Protein AF-A0A218QUP6-F1 (afdb_monomer_lite)

Sequence (67 aa):
MYRNNIPVENDRYGRTVAEVMAHGSSQVEVSFQEEMLKSGMAMVYPAFVAKCPNAEVFKRAEEKGAE

Secondary structure (DSSP, 8-state):
----EEEEEE-TTSPEEEEEEEE-SSS-EEEHHHHHHHTTS----HHHHTT-TTHHHHHHHHHHHT-

pLDDT: mean 88.36, std 11.61, range [44.28, 97.19]

Foldseek 3Di:
DPQQWAFQDADPVRHTDTWGWDQDPPNDIDTPLLVCLLCLNDDDDVVRLVRDPCSVSNVVSNVNNVD

Radius of gyration: 12.58 Å; chains: 1; bounding box: 21×33×32 Å

Structure (mmCIF, N/CA/C/O backbone):
data_AF-A0A218QUP6-F1
#
_entry.id   AF-A0A218QU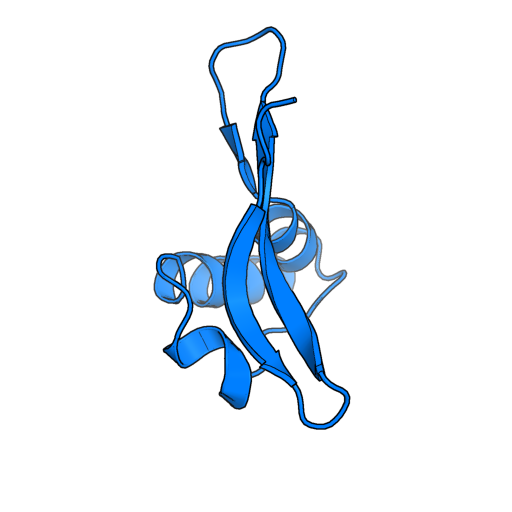P6-F1
#
loop_
_atom_site.group_PDB
_atom_site.id
_atom_site.type_symbol
_atom_site.label_atom_id
_atom_site.label_alt_id
_atom_site.label_comp_id
_atom_site.label_asym_id
_atom_site.label_entity_id
_atom_site.label_seq_id
_atom_site.pdbx_PDB_ins_code
_atom_site.Cartn_x
_atom_site.Cartn_y
_atom_site.Cartn_z
_atom_site.occupancy
_atom_site.B_iso_or_equiv
_atom_site.auth_seq_id
_atom_site.auth_comp_id
_atom_site.auth_asym_id
_atom_site.auth_atom_id
_atom_site.pdbx_PDB_model_num
ATOM 1 N N . MET A 1 1 ? -4.566 17.731 13.877 1.00 44.28 1 MET A N 1
ATOM 2 C CA . MET A 1 1 ? -3.663 16.689 13.340 1.00 44.28 1 MET A CA 1
ATOM 3 C C . MET A 1 1 ? -4.473 15.839 12.385 1.00 44.28 1 MET A C 1
ATOM 5 O O . MET A 1 1 ? -5.252 15.016 12.848 1.00 44.28 1 MET A O 1
ATOM 9 N N . TYR A 1 2 ? -4.366 16.083 11.081 1.00 50.50 2 TYR A N 1
ATOM 10 C CA . TYR A 1 2 ? -4.953 15.172 10.103 1.00 50.50 2 TYR A CA 1
ATOM 11 C C . TYR A 1 2 ? -4.109 13.899 10.107 1.00 50.50 2 TYR A C 1
ATOM 13 O O . TYR A 1 2 ? -2.884 13.951 10.006 1.00 50.50 2 TYR A O 1
ATOM 21 N N . ARG A 1 3 ? -4.755 12.769 10.381 1.00 58.09 3 ARG A N 1
ATOM 22 C CA . ARG A 1 3 ? -4.120 11.460 10.288 1.00 58.09 3 ARG A CA 1
ATOM 23 C C . ARG A 1 3 ? -4.058 11.107 8.806 1.00 58.09 3 ARG A C 1
ATOM 25 O O . ARG A 1 3 ? -5.081 10.758 8.234 1.00 58.09 3 ARG A O 1
ATOM 32 N N . ASN A 1 4 ? -2.878 11.204 8.198 1.00 74.12 4 ASN A N 1
ATOM 33 C CA . ASN A 1 4 ? -2.667 10.833 6.794 1.00 74.12 4 ASN A CA 1
ATOM 34 C C . ASN A 1 4 ? -2.456 9.315 6.622 1.00 74.12 4 ASN A C 1
ATOM 36 O O . ASN A 1 4 ? -1.594 8.873 5.860 1.00 74.12 4 ASN A O 1
ATOM 40 N N . ASN A 1 5 ? -3.179 8.506 7.397 1.00 82.31 5 ASN A N 1
ATOM 41 C CA . ASN A 1 5 ? -3.126 7.056 7.310 1.00 82.31 5 ASN A CA 1
ATOM 42 C C . ASN A 1 5 ? -4.530 6.473 7.135 1.00 82.31 5 ASN A C 1
ATOM 44 O O . ASN A 1 5 ? -5.463 6.871 7.829 1.00 82.31 5 ASN A O 1
ATOM 48 N N . ILE A 1 6 ? -4.666 5.531 6.202 1.00 90.56 6 ILE A N 1
ATOM 49 C CA . ILE A 1 6 ? -5.905 4.803 5.912 1.00 90.56 6 ILE A CA 1
ATOM 50 C C . ILE A 1 6 ? -5.754 3.408 6.529 1.00 90.56 6 ILE A C 1
ATOM 52 O O . ILE A 1 6 ? -5.020 2.584 5.977 1.00 90.56 6 ILE A O 1
ATOM 56 N N . PRO A 1 7 ? -6.366 3.131 7.697 1.00 93.38 7 PRO A N 1
ATOM 57 C CA . PRO A 1 7 ? -6.233 1.840 8.359 1.00 93.38 7 PRO A CA 1
ATOM 58 C C . PRO A 1 7 ? -6.833 0.722 7.508 1.00 93.38 7 PRO A C 1
ATOM 60 O O . PRO A 1 7 ? -7.945 0.852 7.004 1.00 93.38 7 PRO A O 1
ATOM 63 N N . VAL A 1 8 ? -6.107 -0.385 7.404 1.00 92.44 8 VAL A N 1
ATOM 64 C CA . VAL A 1 8 ? -6.514 -1.585 6.665 1.00 92.44 8 VAL A CA 1
ATOM 65 C C . VAL A 1 8 ? -6.913 -2.687 7.642 1.00 92.44 8 VAL A C 1
ATOM 67 O O . VAL A 1 8 ? -7.998 -3.254 7.541 1.00 92.44 8 VAL A O 1
ATOM 70 N N . GLU A 1 9 ? -6.058 -2.973 8.626 1.00 93.25 9 GLU A N 1
ATOM 71 C CA . GLU A 1 9 ? -6.336 -3.935 9.696 1.00 93.25 9 GLU A CA 1
ATOM 72 C C . GLU A 1 9 ? -5.403 -3.740 10.898 1.00 93.25 9 GLU A C 1
ATOM 74 O O . GLU A 1 9 ? -4.527 -2.875 10.890 1.00 93.25 9 GLU A O 1
ATOM 79 N N . ASN A 1 10 ? -5.566 -4.575 11.926 1.00 94.19 10 ASN A N 1
ATOM 80 C CA . ASN A 1 10 ? -4.547 -4.767 12.950 1.00 94.19 10 ASN A CA 1
ATOM 81 C C . ASN A 1 10 ? -3.887 -6.130 12.754 1.00 94.19 10 ASN A C 1
ATOM 83 O O . ASN A 1 10 ? -4.570 -7.125 12.516 1.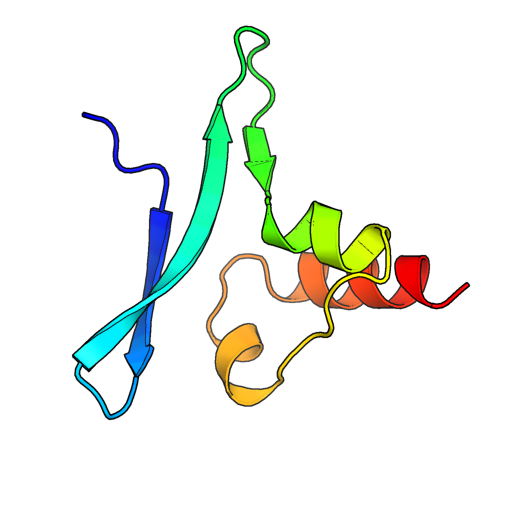00 94.19 10 ASN A O 1
ATOM 87 N N . ASP A 1 11 ? -2.568 -6.181 12.891 1.00 91.06 11 ASP A N 1
ATOM 88 C CA . ASP A 1 11 ? -1.849 -7.446 12.866 1.00 91.06 11 ASP A CA 1
ATOM 89 C C . ASP A 1 11 ? -2.033 -8.246 14.172 1.00 91.06 11 ASP A C 1
ATOM 91 O O . ASP A 1 11 ? -2.649 -7.793 15.140 1.00 91.06 11 ASP A O 1
ATOM 95 N N . ARG A 1 12 ? -1.445 -9.448 14.228 1.00 92.88 12 ARG A N 1
ATOM 96 C CA . ARG A 1 12 ? -1.518 -10.344 15.401 1.00 92.88 12 ARG A CA 1
ATOM 97 C C . ARG A 1 12 ? -0.948 -9.759 16.702 1.00 92.88 12 ARG A C 1
ATOM 99 O O . ARG A 1 12 ? -1.139 -10.353 17.758 1.00 92.88 12 ARG A O 1
ATOM 106 N N . TYR A 1 13 ? -0.215 -8.651 16.626 1.00 95.31 13 TYR A N 1
ATOM 107 C CA . TYR A 1 13 ? 0.377 -7.953 17.766 1.00 95.31 13 TYR A CA 1
ATOM 108 C C . TYR A 1 13 ? -0.409 -6.691 18.148 1.00 95.31 13 TYR A C 1
ATOM 110 O O . TYR A 1 13 ? 0.027 -5.945 19.022 1.00 95.31 13 TYR A O 1
ATOM 118 N N . GLY A 1 14 ? -1.550 -6.432 17.501 1.00 94.75 14 GLY A N 1
ATOM 119 C CA . GLY A 1 14 ? -2.364 -5.240 17.730 1.00 94.75 14 GLY A CA 1
ATOM 120 C C . GLY A 1 14 ? -1.796 -3.970 17.092 1.00 94.75 14 GLY A C 1
ATOM 121 O O . GLY A 1 14 ? -2.231 -2.875 17.444 1.00 94.75 14 GLY A O 1
ATOM 122 N N . ARG A 1 15 ? -0.831 -4.082 16.168 1.00 94.31 15 ARG A N 1
ATOM 123 C CA . ARG A 1 15 ? -0.294 -2.930 15.427 1.00 94.31 15 ARG A CA 1
ATOM 124 C C . ARG A 1 15 ? -1.184 -2.636 14.227 1.00 94.31 15 ARG A C 1
ATOM 126 O O . ARG A 1 15 ? -1.567 -3.557 13.510 1.00 94.31 15 ARG A O 1
ATOM 133 N N . THR A 1 16 ? -1.460 -1.362 13.970 1.00 94.00 16 THR A N 1
ATOM 134 C CA . THR A 1 16 ? -2.251 -0.951 12.806 1.00 94.00 16 THR A CA 1
ATOM 135 C C . THR A 1 16 ? -1.434 -1.048 11.521 1.00 94.00 16 THR A C 1
ATOM 137 O O . THR A 1 16 ? -0.396 -0.403 11.382 1.00 94.00 16 THR A O 1
ATOM 140 N N . VAL A 1 17 ? -1.943 -1.824 10.569 1.00 93.69 17 VAL A N 1
ATOM 141 C CA . VAL A 1 17 ? -1.508 -1.848 9.172 1.00 93.69 17 VAL A CA 1
ATOM 142 C C . VAL A 1 17 ? -2.334 -0.810 8.418 1.00 93.69 17 VAL A C 1
ATOM 144 O O . VAL A 1 17 ? -3.559 -0.791 8.540 1.00 93.69 17 VAL A O 1
ATOM 147 N N . ALA A 1 18 ? -1.682 0.077 7.670 1.00 94.50 18 ALA A N 1
ATOM 148 C CA . ALA A 1 18 ? -2.346 1.190 7.001 1.00 94.50 18 ALA A CA 1
ATOM 149 C C . ALA A 1 18 ? -1.652 1.575 5.692 1.00 94.50 18 ALA A C 1
ATOM 151 O O . ALA A 1 18 ? -0.435 1.421 5.557 1.00 94.50 18 ALA A O 1
ATOM 152 N N . GLU A 1 19 ? -2.420 2.153 4.772 1.00 93.56 19 GLU A N 1
ATOM 153 C CA . GLU A 1 19 ? -1.860 2.969 3.696 1.00 93.56 19 GLU A CA 1
ATOM 154 C C . GLU A 1 19 ? -1.452 4.339 4.252 1.00 93.56 19 GLU A C 1
ATOM 156 O O . GLU A 1 19 ? -2.096 4.851 5.172 1.00 93.56 19 GLU A O 1
ATOM 161 N N . VAL A 1 20 ? -0.370 4.927 3.739 1.00 92.31 20 VAL A N 1
ATOM 162 C CA . VAL A 1 20 ? 0.194 6.178 4.261 1.00 92.31 20 VAL A CA 1
ATOM 163 C C . VAL A 1 20 ? 0.348 7.161 3.115 1.00 92.31 20 VAL A C 1
ATOM 165 O O . VAL A 1 20 ? 0.975 6.858 2.101 1.00 92.31 20 VAL A O 1
ATOM 168 N N . MET A 1 21 ? -0.207 8.351 3.312 1.00 89.75 21 MET A N 1
ATOM 169 C CA . MET A 1 21 ? -0.223 9.418 2.321 1.00 89.75 21 MET A CA 1
ATOM 170 C C . MET A 1 21 ? 0.565 10.625 2.845 1.00 89.75 21 MET A C 1
ATOM 172 O O . MET A 1 21 ? 0.517 10.968 4.028 1.00 89.75 21 MET A O 1
ATOM 176 N N . ALA A 1 22 ? 1.305 11.301 1.977 1.00 85.94 22 ALA A N 1
ATOM 177 C CA . ALA A 1 22 ? 1.830 12.635 2.233 1.00 85.94 22 ALA A CA 1
ATOM 178 C C . ALA A 1 22 ? 0.981 13.656 1.482 1.00 85.94 22 ALA A C 1
ATOM 180 O O . ALA A 1 22 ? 0.629 13.443 0.326 1.00 85.94 22 ALA A O 1
ATOM 181 N N . HIS A 1 23 ? 0.703 14.784 2.128 1.00 79.75 23 HIS A N 1
ATOM 182 C CA . HIS A 1 23 ? 0.109 15.943 1.473 1.00 79.75 23 HIS A CA 1
ATOM 183 C C . HIS A 1 23 ? 1.211 16.992 1.358 1.00 79.75 23 HIS A C 1
ATOM 185 O O . HIS A 1 23 ? 1.733 17.457 2.376 1.00 79.75 23 HIS A O 1
ATOM 191 N N . GLY A 1 24 ? 1.611 17.303 0.127 1.00 66.44 24 GLY A N 1
ATOM 192 C CA . GLY A 1 24 ? 2.557 18.377 -0.152 1.00 66.44 24 GLY A CA 1
ATOM 193 C C . GLY A 1 24 ? 1.914 19.761 -0.039 1.00 66.44 24 GLY A C 1
ATOM 194 O O . GLY A 1 24 ? 0.714 19.909 0.182 1.00 66.44 24 GLY A O 1
ATOM 195 N N . SER A 1 25 ? 2.728 20.804 -0.213 1.00 70.25 25 SER A N 1
ATOM 196 C CA . SER A 1 25 ? 2.235 22.175 -0.413 1.00 70.25 25 SER A CA 1
ATOM 197 C C . SER A 1 25 ? 1.567 22.357 -1.781 1.00 70.25 25 SER A C 1
ATOM 199 O O . SER A 1 25 ? 0.681 23.196 -1.933 1.00 70.25 25 SER A O 1
ATOM 201 N N . SER A 1 26 ? 1.966 21.556 -2.772 1.00 65.38 26 SER A N 1
ATOM 202 C CA . SER A 1 26 ? 1.161 21.298 -3.959 1.00 65.38 26 SER A CA 1
ATOM 203 C C . SER A 1 26 ? 0.059 20.317 -3.567 1.00 65.38 26 SER A C 1
ATOM 205 O O . SER A 1 26 ? 0.313 19.369 -2.835 1.00 65.38 26 SER A O 1
ATOM 207 N N . GLN A 1 27 ? -1.166 20.523 -4.046 1.00 67.94 27 GLN A N 1
ATOM 208 C CA . GLN A 1 27 ? -2.355 19.705 -3.745 1.00 67.94 27 GLN A CA 1
ATOM 209 C C . GLN A 1 27 ? -2.267 18.235 -4.224 1.00 67.94 27 GLN A C 1
ATOM 211 O O . GLN A 1 27 ? -3.283 17.573 -4.404 1.00 67.94 27 GLN A O 1
ATOM 216 N N . VAL A 1 28 ? -1.061 17.735 -4.483 1.00 74.19 28 VAL A N 1
ATOM 217 C CA . VAL A 1 28 ? -0.776 16.371 -4.896 1.00 74.19 28 VAL A CA 1
ATOM 218 C C . VAL A 1 28 ? -0.580 15.528 -3.642 1.00 74.19 28 VAL A C 1
ATOM 220 O O . VAL A 1 28 ? 0.307 15.791 -2.825 1.00 74.19 28 VAL A O 1
ATOM 223 N N . GLU A 1 29 ? -1.421 14.512 -3.499 1.00 83.25 29 GLU A N 1
ATOM 224 C CA . GLU A 1 29 ? -1.227 13.460 -2.511 1.00 83.25 29 GLU A CA 1
ATOM 225 C C . GLU A 1 29 ? -0.220 12.436 -3.043 1.00 83.25 29 GLU A C 1
ATOM 227 O O . GLU A 1 29 ? -0.284 12.034 -4.205 1.00 83.25 29 GLU A O 1
ATOM 232 N N . VAL A 1 30 ? 0.720 12.020 -2.195 1.00 88.56 30 VAL A N 1
ATOM 233 C CA . VAL A 1 30 ? 1.741 11.019 -2.530 1.00 88.56 30 VAL A CA 1
ATOM 234 C C . VAL A 1 30 ? 1.549 9.797 -1.645 1.00 88.56 30 VAL A C 1
ATOM 236 O O . VAL A 1 30 ? 1.592 9.914 -0.421 1.00 88.56 30 VAL A O 1
ATOM 239 N N . SER A 1 31 ? 1.387 8.621 -2.249 1.00 92.88 31 SER A N 1
ATOM 240 C CA . SER A 1 31 ? 1.396 7.349 -1.522 1.00 92.88 31 SER A CA 1
ATOM 241 C C . SER A 1 31 ? 2.831 6.893 -1.273 1.00 92.88 31 SER A C 1
ATOM 243 O O . SER A 1 31 ? 3.587 6.653 -2.213 1.00 92.88 31 SER A O 1
ATOM 245 N N . PHE A 1 32 ? 3.216 6.719 -0.007 1.00 93.38 32 PHE A N 1
ATOM 246 C CA . PHE A 1 32 ? 4.556 6.216 0.321 1.00 93.38 32 PHE A CA 1
ATOM 247 C C . PHE A 1 32 ? 4.764 4.783 -0.172 1.00 93.38 32 PHE A C 1
ATOM 249 O O . PHE A 1 32 ? 5.848 4.437 -0.633 1.00 93.38 32 PHE A O 1
ATOM 256 N N . GLN A 1 33 ? 3.733 3.942 -0.072 1.00 94.94 33 GLN A N 1
ATOM 257 C CA . GLN A 1 33 ? 3.790 2.556 -0.526 1.00 94.94 33 GLN A CA 1
ATOM 258 C C . GLN A 1 33 ? 4.012 2.481 -2.033 1.00 94.94 33 GLN A C 1
ATOM 260 O O . GLN A 1 33 ? 4.878 1.735 -2.477 1.00 94.94 33 GLN A O 1
ATOM 265 N N . GLU A 1 34 ? 3.256 3.262 -2.808 1.00 95.38 34 GLU A N 1
ATOM 266 C CA . GLU A 1 34 ? 3.388 3.284 -4.264 1.00 95.38 34 GLU A CA 1
ATOM 267 C C . GLU A 1 34 ? 4.804 3.689 -4.691 1.00 95.38 34 GLU A C 1
ATOM 269 O O . GLU A 1 34 ? 5.403 3.022 -5.533 1.00 95.38 34 GLU A O 1
ATOM 274 N N . GLU A 1 35 ? 5.367 4.730 -4.073 1.00 95.06 35 GLU A N 1
ATOM 275 C CA . GLU A 1 35 ? 6.714 5.200 -4.404 1.00 95.06 35 GLU A CA 1
ATOM 276 C C . GLU A 1 35 ? 7.797 4.183 -4.028 1.00 95.06 35 GLU A C 1
ATOM 278 O O . GLU A 1 35 ? 8.702 3.944 -4.825 1.00 95.06 35 GLU A O 1
ATOM 283 N N . MET A 1 36 ? 7.682 3.513 -2.874 1.00 96.19 36 MET A N 1
ATOM 284 C CA . MET A 1 36 ? 8.628 2.453 -2.499 1.00 96.19 36 MET A CA 1
ATOM 285 C C . MET A 1 36 ? 8.561 1.232 -3.425 1.00 96.19 36 MET A C 1
ATOM 287 O O . MET A 1 36 ? 9.584 0.587 -3.657 1.00 96.19 36 MET A O 1
ATOM 291 N N . LEU A 1 37 ? 7.377 0.901 -3.945 1.00 97.19 37 LEU A N 1
ATOM 292 C CA . LEU A 1 37 ? 7.199 -0.202 -4.892 1.00 97.19 37 LEU A CA 1
ATOM 293 C C . LEU A 1 37 ? 7.791 0.149 -6.260 1.00 97.19 37 LEU A C 1
ATOM 295 O O . LEU A 1 37 ? 8.601 -0.613 -6.779 1.00 97.19 37 LEU A O 1
ATOM 299 N N . LYS A 1 38 ? 7.477 1.336 -6.801 1.00 95.94 38 LYS A N 1
ATOM 300 C CA . LYS A 1 38 ? 8.046 1.821 -8.075 1.00 95.94 38 LYS A CA 1
ATOM 301 C C . LYS A 1 38 ? 9.567 1.919 -8.050 1.00 95.94 38 LYS A C 1
ATOM 303 O O . LYS A 1 38 ? 10.199 1.770 -9.086 1.00 95.94 38 LYS A O 1
ATOM 308 N N . SER A 1 39 ? 10.153 2.217 -6.893 1.00 95.88 39 SER A N 1
ATOM 309 C CA . SER A 1 39 ? 11.603 2.331 -6.743 1.00 95.88 39 SER A CA 1
ATOM 310 C C . SER A 1 39 ? 12.302 0.992 -6.478 1.00 95.88 39 SER A C 1
ATOM 312 O O . SER A 1 39 ? 13.490 1.000 -6.166 1.00 95.88 39 SER A O 1
ATOM 314 N N . GLY A 1 40 ? 11.576 -0.133 -6.468 1.00 95.69 40 GLY A N 1
ATOM 315 C CA . GLY A 1 40 ? 12.130 -1.452 -6.142 1.00 95.69 40 GLY A CA 1
ATOM 316 C C . GLY A 1 40 ? 12.610 -1.592 -4.689 1.00 95.69 40 GLY A C 1
ATOM 317 O O . GLY A 1 40 ? 13.405 -2.474 -4.377 1.00 95.69 40 GLY A O 1
ATOM 318 N N . MET A 1 41 ? 12.162 -0.714 -3.781 1.00 96.44 41 MET A N 1
ATOM 319 C CA . MET A 1 41 ? 12.556 -0.727 -2.360 1.00 96.44 41 MET A CA 1
ATOM 320 C C . MET A 1 41 ? 11.609 -1.554 -1.482 1.00 96.44 41 MET A C 1
ATOM 322 O O . MET A 1 41 ? 11.909 -1.817 -0.317 1.00 96.44 41 MET A O 1
ATOM 326 N N . ALA A 1 42 ? 10.455 -1.940 -2.017 1.00 96.00 42 ALA A N 1
ATOM 327 C CA . ALA A 1 42 ? 9.459 -2.753 -1.343 1.00 96.00 42 ALA A CA 1
ATOM 328 C C . ALA A 1 42 ? 8.868 -3.780 -2.312 1.00 96.00 42 ALA A C 1
ATOM 330 O O . ALA A 1 42 ? 9.032 -3.669 -3.523 1.00 96.00 42 ALA A O 1
ATOM 331 N N . MET A 1 43 ? 8.150 -4.754 -1.754 1.00 95.56 43 MET A N 1
ATOM 332 C CA . MET A 1 43 ? 7.403 -5.756 -2.509 1.00 95.56 43 MET A CA 1
ATOM 333 C C . MET A 1 43 ? 5.972 -5.871 -1.983 1.00 95.56 43 MET A C 1
ATOM 335 O O . MET A 1 43 ? 5.709 -5.632 -0.796 1.00 95.56 43 MET A O 1
ATOM 339 N N . VAL A 1 44 ? 5.039 -6.251 -2.848 1.00 95.50 44 VAL A N 1
ATOM 340 C CA . VAL A 1 44 ? 3.646 -6.488 -2.484 1.00 95.50 44 VAL A CA 1
ATOM 341 C C . VAL A 1 44 ? 3.560 -7.749 -1.638 1.00 95.50 44 VAL A C 1
ATOM 343 O O . VAL A 1 44 ? 4.025 -8.823 -2.013 1.00 95.50 44 VAL A O 1
ATOM 346 N N . TYR A 1 45 ? 2.887 -7.636 -0.492 1.00 93.31 45 TYR A N 1
ATOM 347 C CA . TYR A 1 45 ? 2.559 -8.791 0.331 1.00 93.31 45 TYR A CA 1
ATOM 348 C C . TYR A 1 45 ? 1.078 -9.163 0.169 1.00 93.31 45 TYR A C 1
ATOM 350 O O . TYR A 1 45 ? 0.211 -8.425 0.658 1.00 93.31 45 TYR A O 1
ATOM 358 N N . PRO A 1 46 ? 0.753 -10.304 -0.477 1.00 91.19 46 PRO A N 1
ATOM 359 C CA . PRO A 1 46 ? -0.620 -10.655 -0.842 1.00 91.19 46 PRO A CA 1
ATOM 360 C C . PRO A 1 46 ? -1.615 -10.647 0.324 1.00 91.19 46 PRO A C 1
ATOM 362 O O . PRO A 1 46 ? -2.773 -10.277 0.144 1.00 91.19 46 PRO A O 1
ATOM 365 N N . ALA A 1 47 ? -1.162 -11.011 1.529 1.00 89.44 47 ALA A N 1
ATOM 366 C CA . ALA A 1 47 ? -2.023 -11.093 2.707 1.00 89.44 47 ALA A CA 1
ATOM 367 C C . ALA A 1 47 ? -2.605 -9.734 3.136 1.00 89.44 47 ALA A C 1
ATOM 369 O O . ALA A 1 47 ? -3.724 -9.694 3.644 1.00 89.44 47 ALA A O 1
ATOM 370 N N . PHE A 1 48 ? -1.869 -8.637 2.918 1.00 89.75 48 PHE A N 1
ATOM 371 C CA . PHE A 1 48 ? -2.308 -7.288 3.288 1.00 89.75 48 PHE A CA 1
ATOM 372 C C . PHE A 1 48 ? -2.876 -6.522 2.094 1.00 89.75 48 PHE A C 1
ATOM 374 O O . PHE A 1 48 ? -3.883 -5.832 2.235 1.00 89.75 48 PHE A O 1
ATOM 381 N N . VAL A 1 49 ? -2.289 -6.689 0.901 1.00 92.75 49 VAL A N 1
ATOM 382 C CA . VAL A 1 49 ? -2.679 -5.909 -0.284 1.00 92.75 49 VAL A CA 1
ATOM 383 C C . VAL A 1 49 ? -4.139 -6.124 -0.676 1.00 92.75 49 VAL A C 1
ATOM 385 O O . VAL A 1 49 ? -4.777 -5.199 -1.152 1.00 92.75 49 VAL A O 1
ATOM 388 N N . ALA A 1 50 ? -4.703 -7.312 -0.439 1.00 91.25 50 ALA A N 1
ATOM 389 C CA . ALA A 1 50 ? -6.084 -7.625 -0.809 1.00 91.25 50 ALA A CA 1
ATOM 390 C C . ALA A 1 50 ? -7.133 -6.766 -0.077 1.00 91.25 50 ALA A C 1
ATOM 392 O O . ALA A 1 50 ? -8.273 -6.682 -0.526 1.00 91.25 50 ALA A O 1
ATOM 393 N N . LYS A 1 51 ? -6.758 -6.146 1.047 1.00 92.50 51 LYS A N 1
ATOM 394 C CA . LYS A 1 51 ? -7.631 -5.290 1.862 1.00 92.50 51 LYS A CA 1
ATOM 395 C C . LYS A 1 51 ? -7.353 -3.794 1.661 1.00 92.50 51 LYS A C 1
ATOM 397 O O . LYS A 1 51 ? -8.082 -2.966 2.200 1.00 92.50 51 LYS A O 1
ATOM 402 N N . CYS A 1 52 ? -6.311 -3.450 0.907 1.00 93.00 52 CYS A N 1
ATOM 403 C CA . CYS A 1 52 ? -5.929 -2.077 0.599 1.00 93.00 52 CYS A CA 1
ATOM 404 C C . CYS A 1 52 ? -6.882 -1.473 -0.450 1.00 93.00 52 CYS A C 1
ATOM 406 O O . CYS A 1 52 ? -7.035 -2.067 -1.521 1.00 93.00 52 CYS A O 1
ATOM 408 N N . PRO A 1 53 ? -7.487 -0.292 -0.218 1.00 92.62 53 PRO A N 1
ATOM 409 C CA . 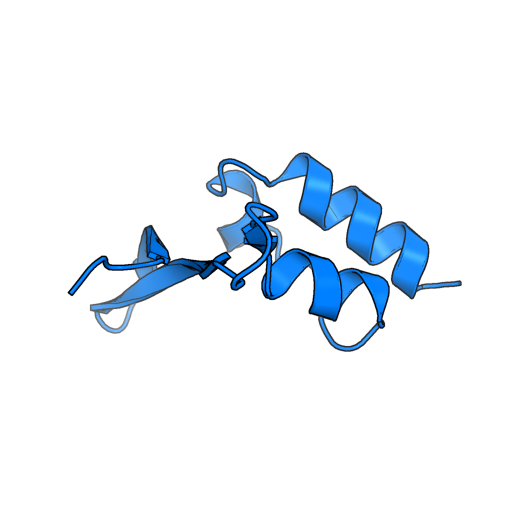PRO A 1 53 ? -8.197 0.448 -1.264 1.00 92.62 53 PRO A CA 1
ATOM 410 C C . PRO A 1 53 ? -7.389 0.627 -2.558 1.00 92.62 53 PRO A C 1
ATOM 412 O O . PRO A 1 53 ? -7.952 0.534 -3.648 1.00 92.62 53 PRO A O 1
ATOM 415 N N . ASN A 1 54 ? -6.071 0.818 -2.449 1.00 93.94 54 ASN A N 1
ATOM 416 C CA . ASN A 1 54 ? -5.172 1.026 -3.588 1.00 93.94 54 ASN A CA 1
ATOM 417 C C . ASN A 1 54 ? -4.464 -0.258 -4.069 1.00 93.94 54 ASN A C 1
ATOM 419 O O . ASN A 1 54 ? -3.420 -0.191 -4.718 1.00 93.94 54 ASN A O 1
ATOM 423 N N . ALA A 1 55 ? -5.026 -1.443 -3.795 1.00 95.38 55 ALA A N 1
ATOM 424 C CA . ALA A 1 55 ? -4.405 -2.739 -4.099 1.00 95.38 55 ALA A CA 1
ATOM 425 C 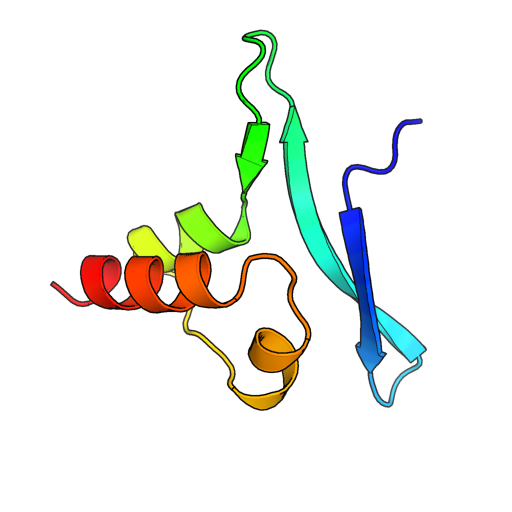C . ALA A 1 55 ? -3.861 -2.869 -5.533 1.00 95.38 55 ALA A C 1
ATOM 427 O O . ALA A 1 55 ? -2.725 -3.297 -5.738 1.00 95.38 55 ALA A O 1
ATOM 428 N N . GLU A 1 56 ? -4.666 -2.503 -6.532 1.00 96.19 56 GLU A N 1
ATOM 429 C CA . GLU A 1 56 ? -4.290 -2.618 -7.947 1.00 96.19 56 GLU A CA 1
ATOM 430 C C . GLU A 1 56 ? -3.182 -1.636 -8.344 1.00 96.19 56 GLU A C 1
ATOM 432 O O . GLU A 1 56 ? -2.351 -1.949 -9.197 1.00 96.19 56 GLU A O 1
ATOM 437 N N . VAL A 1 57 ? -3.128 -0.466 -7.701 1.00 95.75 57 VAL A N 1
ATOM 438 C CA . VAL A 1 57 ? -2.056 0.517 -7.911 1.00 95.75 57 VAL A CA 1
ATOM 439 C C . VAL A 1 57 ? -0.732 -0.046 -7.402 1.00 95.75 57 VAL A C 1
ATOM 441 O O . VAL A 1 57 ? 0.267 0.019 -8.112 1.00 95.75 57 VAL A O 1
ATOM 444 N N . PHE A 1 58 ? -0.732 -0.673 -6.224 1.00 96.56 58 PHE A N 1
ATOM 445 C CA . PHE A 1 58 ? 0.468 -1.279 -5.643 1.00 96.56 58 PHE A CA 1
ATOM 446 C C . PHE A 1 58 ? 1.019 -2.431 -6.487 1.00 96.56 58 PHE A C 1
ATOM 448 O O . PHE A 1 58 ? 2.220 -2.475 -6.733 1.00 96.56 58 PHE A O 1
ATOM 455 N N . LYS A 1 59 ? 0.156 -3.315 -7.001 1.00 96.12 59 LYS A N 1
ATOM 456 C CA . LYS A 1 59 ? 0.586 -4.403 -7.899 1.00 96.12 59 LYS A CA 1
ATOM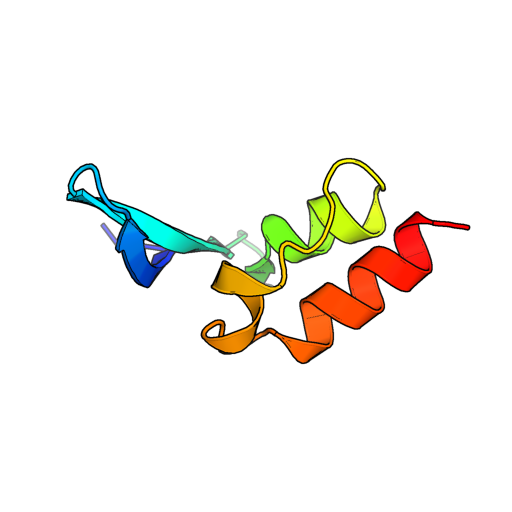 457 C C . LYS A 1 59 ? 1.281 -3.863 -9.152 1.00 96.12 59 LYS A C 1
ATOM 459 O O . LYS A 1 59 ? 2.387 -4.276 -9.470 1.00 96.12 59 LYS A O 1
ATOM 464 N N . ARG A 1 60 ? 0.678 -2.867 -9.809 1.00 96.19 60 ARG A N 1
ATOM 465 C CA . ARG A 1 60 ? 1.264 -2.225 -11.001 1.00 96.19 60 ARG A CA 1
ATOM 466 C C . ARG A 1 60 ? 2.537 -1.436 -10.695 1.00 96.19 60 ARG A C 1
ATOM 468 O O . ARG A 1 60 ? 3.386 -1.280 -11.565 1.00 96.19 60 ARG A O 1
ATOM 475 N N . ALA A 1 61 ? 2.644 -0.868 -9.497 1.00 96.44 61 ALA A N 1
ATOM 476 C CA . ALA A 1 61 ? 3.833 -0.146 -9.062 1.00 96.44 61 ALA A CA 1
ATOM 477 C C . ALA A 1 61 ? 5.029 -1.091 -8.884 1.00 96.44 61 ALA A C 1
ATOM 479 O O . ALA A 1 61 ? 6.119 -0.762 -9.337 1.00 96.44 61 ALA A O 1
ATOM 480 N N . GLU A 1 62 ? 4.813 -2.264 -8.285 1.00 96.50 62 GLU A N 1
ATOM 481 C CA . GLU A 1 62 ? 5.844 -3.298 -8.142 1.00 96.50 62 GLU A CA 1
ATOM 482 C C . GLU A 1 62 ? 6.328 -3.815 -9.498 1.00 9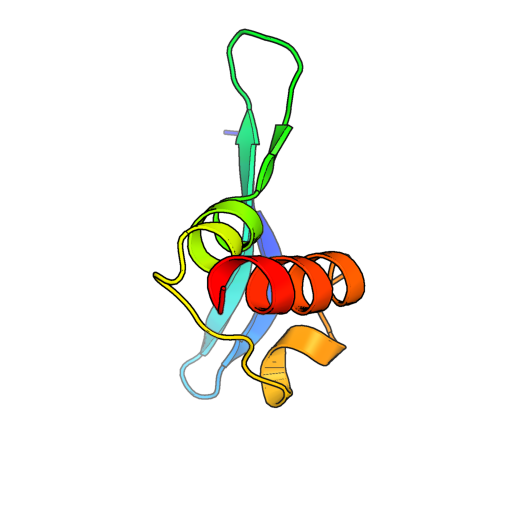6.50 62 GLU A C 1
ATOM 484 O O . GLU A 1 62 ? 7.533 -3.914 -9.707 1.00 96.50 62 GLU A O 1
ATOM 489 N N . GLU A 1 63 ? 5.408 -4.076 -10.435 1.00 94.62 63 GLU A N 1
ATOM 490 C CA . GLU A 1 63 ? 5.754 -4.500 -11.801 1.00 94.62 63 GLU A CA 1
ATOM 491 C C . GLU A 1 63 ? 6.736 -3.525 -12.468 1.00 94.62 63 GLU A C 1
ATOM 493 O O . GLU A 1 63 ? 7.697 -3.958 -13.094 1.00 94.62 63 GLU A O 1
ATOM 498 N N . LYS A 1 64 ? 6.537 -2.213 -12.282 1.00 89.00 64 LYS A N 1
ATOM 499 C CA . LYS A 1 64 ? 7.435 -1.173 -12.813 1.00 89.00 64 LYS A CA 1
ATOM 500 C C . LYS A 1 64 ? 8.777 -1.092 -12.091 1.00 89.00 64 LYS A C 1
ATOM 502 O O . LYS A 1 64 ? 9.764 -0.730 -12.712 1.00 89.00 64 LYS A O 1
ATOM 507 N N . GLY A 1 65 ? 8.806 -1.360 -10.787 1.00 87.62 65 GLY A N 1
ATOM 508 C CA . GLY A 1 65 ? 10.040 -1.333 -9.997 1.00 87.62 65 GLY A CA 1
ATOM 509 C C . GLY A 1 65 ? 10.929 -2.564 -10.187 1.00 87.62 65 GLY A C 1
ATOM 510 O O . GLY A 1 65 ? 12.051 -2.576 -9.688 1.00 87.62 65 GLY A O 1
ATOM 511 N N . ALA A 1 66 ? 10.428 -3.598 -10.870 1.00 78.12 66 ALA A N 1
ATOM 512 C CA . ALA A 1 66 ? 11.157 -4.825 -11.176 1.00 78.12 66 ALA A CA 1
ATOM 513 C C . ALA A 1 66 ? 11.918 -4.787 -12.522 1.00 78.12 66 ALA A C 1
ATOM 515 O O . ALA A 1 66 ? 12.615 -5.757 -12.831 1.00 78.12 66 ALA A O 1
ATOM 516 N N . GLU A 1 67 ? 11.771 -3.711 -13.309 1.00 65.06 67 GLU A N 1
ATOM 517 C CA . GLU A 1 67 ? 12.521 -3.436 -14.553 1.00 65.06 67 GLU A CA 1
ATOM 518 C C . GLU A 1 67 ? 13.918 -2.853 -14.274 1.00 65.06 67 GLU A C 1
ATOM 520 O O . GLU A 1 67 ? 14.870 -3.270 -14.977 1.00 65.06 67 GLU A O 1
#